Protein AF-A0A8J2YH14-F1 (afdb_monomer_lite)

Radius of gyration: 16.69 Å; chains: 1; bounding box: 34×24×41 Å

Foldseek 3Di:
DDFDPVDDDVVAWGDDDPVDGIGRDDADVVVVGDDDPDDDPDDDVQQVVLVVPDPDPVCSVVPRHDPDD

pLDDT: mean 92.04, std 4.58, range [75.69, 97.81]

Sequence (69 aa):
MRLDARGNKKGVNAQFSLSGEQRAFSVNKALGEKDYPMIYVAPHPKTVAVLQEQTDTLVMYKRHLPTCL

Structure (mmCIF, N/CA/C/O backbone):
data_AF-A0A8J2YH14-F1
#
_entry.id   AF-A0A8J2YH14-F1
#
loop_
_atom_site.group_PDB
_atom_site.id
_atom_site.type_symbol
_atom_site.label_atom_id
_atom_site.label_alt_id
_atom_site.label_comp_id
_atom_site.label_asym_id
_atom_site.label_entity_id
_atom_site.label_seq_id
_atom_site.pdbx_PDB_ins_code
_atom_site.Cartn_x
_atom_site.Cartn_y
_atom_site.Cartn_z
_atom_site.occupancy
_atom_site.B_iso_or_equiv
_atom_site.auth_seq_id
_atom_site.auth_comp_id
_atom_site.auth_asym_id
_atom_site.auth_atom_id
_atom_site.pdbx_PDB_model_num
ATOM 1 N N . MET A 1 1 ? -6.347 -10.839 14.197 1.00 75.69 1 MET A N 1
ATOM 2 C CA . MET A 1 1 ? -6.486 -9.401 14.517 1.00 75.69 1 MET A CA 1
ATOM 3 C C . MET A 1 1 ? -5.602 -8.616 13.560 1.00 75.69 1 MET A C 1
ATOM 5 O O . MET A 1 1 ? -4.439 -8.976 13.428 1.00 75.69 1 MET A O 1
ATOM 9 N N . ARG A 1 2 ? -6.155 -7.635 12.836 1.00 83.56 2 ARG A N 1
ATOM 10 C CA . ARG A 1 2 ? -5.411 -6.751 11.918 1.00 83.56 2 ARG A CA 1
ATOM 11 C C . ARG A 1 2 ? -5.127 -5.432 12.629 1.00 83.56 2 ARG A C 1
ATOM 13 O O . ARG A 1 2 ? -5.963 -4.978 13.408 1.00 83.56 2 ARG A O 1
ATOM 20 N N . LEU A 1 3 ? -3.963 -4.848 12.366 1.00 86.44 3 LEU A N 1
ATOM 21 C CA . LEU A 1 3 ? -3.561 -3.561 12.924 1.00 86.44 3 LEU A CA 1
ATOM 22 C C . LEU A 1 3 ? -3.335 -2.557 11.796 1.00 86.44 3 LEU A C 1
ATOM 24 O O . LEU A 1 3 ? -2.792 -2.911 10.748 1.00 86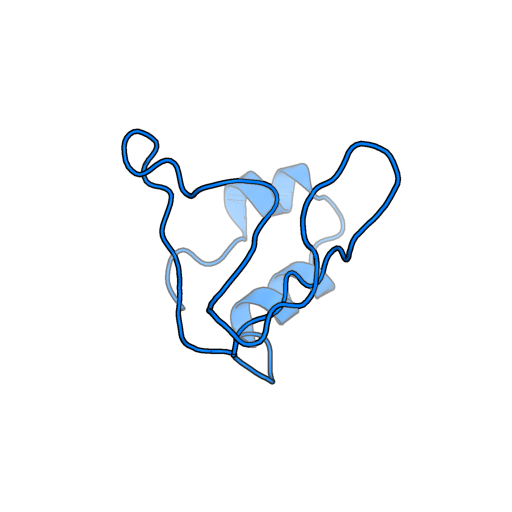.44 3 LEU A O 1
ATOM 28 N N . ASP A 1 4 ? -3.715 -1.303 12.019 1.00 86.88 4 ASP A N 1
ATOM 29 C CA . ASP A 1 4 ? -3.362 -0.221 11.108 1.00 86.88 4 ASP A CA 1
ATOM 30 C C . ASP A 1 4 ? -1.858 0.067 11.221 1.00 86.88 4 ASP A C 1
ATOM 32 O O . ASP A 1 4 ? -1.382 0.549 12.250 1.00 86.88 4 ASP A O 1
ATOM 36 N N . ALA A 1 5 ? -1.100 -0.222 10.161 1.00 85.25 5 ALA A N 1
ATOM 37 C CA . ALA A 1 5 ? 0.353 -0.044 10.143 1.00 85.25 5 ALA A CA 1
ATOM 38 C C . ALA A 1 5 ? 0.795 1.420 10.335 1.00 85.25 5 ALA A C 1
ATOM 40 O O . ALA A 1 5 ? 1.945 1.672 10.683 1.00 85.25 5 ALA A O 1
ATOM 41 N N . ARG A 1 6 ? -0.105 2.394 10.132 1.00 86.62 6 ARG A N 1
ATOM 42 C CA . ARG A 1 6 ? 0.176 3.821 10.368 1.00 86.62 6 ARG A CA 1
ATOM 43 C C . ARG A 1 6 ? 0.181 4.180 11.858 1.00 86.62 6 ARG A C 1
ATOM 45 O O . ARG A 1 6 ? 0.675 5.249 12.214 1.00 86.62 6 ARG A O 1
ATOM 52 N N . GLY A 1 7 ? -0.365 3.308 12.707 1.00 88.44 7 GLY A N 1
ATOM 53 C CA . GLY A 1 7 ? -0.439 3.486 14.152 1.00 88.44 7 GLY A CA 1
ATOM 54 C C . GLY A 1 7 ? -1.475 4.514 14.615 1.00 88.44 7 GLY A C 1
ATOM 55 O O . GLY A 1 7 ? -2.185 5.146 13.829 1.00 88.44 7 GLY A O 1
ATOM 56 N N . ASN A 1 8 ? -1.552 4.678 15.936 1.00 92.00 8 ASN A N 1
ATOM 57 C CA . ASN A 1 8 ? -2.458 5.609 16.601 1.00 92.00 8 ASN A CA 1
ATOM 58 C C . ASN A 1 8 ? -1.697 6.864 17.062 1.00 92.00 8 ASN A C 1
ATOM 60 O O . ASN A 1 8 ? -0.663 6.753 17.718 1.00 92.00 8 ASN A O 1
ATOM 64 N N . LYS A 1 9 ? -2.205 8.059 16.744 1.00 90.88 9 LYS A N 1
ATOM 65 C CA . LYS A 1 9 ? -1.619 9.354 17.145 1.00 90.88 9 LYS A CA 1
ATOM 66 C C . LYS A 1 9 ? -2.715 10.383 17.416 1.00 90.88 9 LYS A C 1
ATOM 68 O O . LYS A 1 9 ? -3.869 10.149 17.079 1.00 90.88 9 LYS A O 1
ATOM 73 N N . LYS A 1 10 ? -2.375 11.543 17.992 1.00 94.19 10 LYS A N 1
ATOM 74 C CA . LYS A 1 10 ? -3.355 12.618 18.246 1.00 94.19 10 LYS A CA 1
ATOM 75 C C . LYS A 1 10 ? -4.135 12.955 16.963 1.00 94.19 10 LYS A C 1
ATOM 77 O O . LYS A 1 10 ? -3.528 13.254 15.938 1.00 94.19 10 LYS A O 1
ATOM 82 N N . GLY A 1 11 ? -5.467 12.896 17.034 1.00 91.38 11 GLY A N 1
ATOM 83 C CA . GLY A 1 11 ? -6.368 13.129 15.894 1.00 91.38 11 GLY A CA 1
ATOM 84 C C . GLY A 1 11 ? -6.607 11.915 14.983 1.00 91.38 11 GLY A C 1
ATOM 85 O O . GLY A 1 11 ? -7.341 12.028 14.010 1.00 91.38 11 GLY A O 1
ATOM 86 N N . VAL A 1 12 ? -6.018 10.759 15.289 1.00 92.56 12 VAL A N 1
ATOM 87 C CA . VAL A 1 12 ? -6.213 9.486 14.582 1.00 92.56 12 VAL A CA 1
ATOM 88 C C . VAL A 1 12 ? -6.780 8.482 15.581 1.00 92.56 12 VAL A C 1
ATOM 90 O O . VAL A 1 12 ? -6.318 8.432 16.716 1.00 92.56 12 VAL A O 1
ATOM 93 N N . ASN A 1 13 ? -7.783 7.702 15.174 1.00 92.00 13 ASN A N 1
ATOM 94 C CA . ASN A 1 13 ? -8.394 6.675 16.017 1.00 92.00 13 ASN A CA 1
ATOM 95 C C . ASN A 1 13 ? -8.191 5.275 15.419 1.00 92.00 13 ASN A C 1
ATOM 97 O O . ASN A 1 13 ? -9.100 4.700 14.828 1.00 92.00 13 ASN A O 1
ATOM 10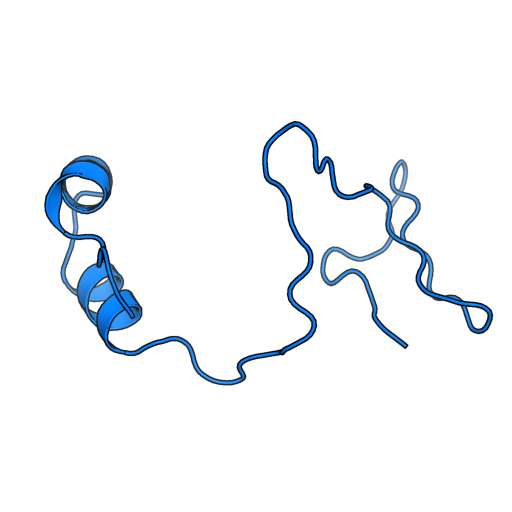1 N N . ALA A 1 14 ? -6.979 4.748 15.550 1.00 93.69 14 ALA A N 1
ATOM 102 C CA . ALA A 1 14 ? -6.567 3.434 15.054 1.00 93.69 14 ALA A CA 1
ATOM 103 C C . ALA A 1 14 ? -5.981 2.579 16.192 1.00 93.69 14 ALA A C 1
ATOM 105 O O . ALA A 1 14 ? -4.870 2.058 16.104 1.00 93.69 14 ALA A O 1
ATOM 106 N N . GLN A 1 15 ? -6.686 2.540 17.324 1.00 90.81 15 GLN A N 1
ATOM 107 C CA . GLN A 1 15 ? -6.245 1.843 18.531 1.00 90.81 15 GLN A CA 1
ATOM 108 C C . GLN A 1 15 ? -6.218 0.325 18.326 1.00 90.81 15 GLN A C 1
ATOM 110 O O . GLN A 1 15 ? -6.996 -0.236 17.559 1.00 90.81 15 GLN A O 1
ATOM 115 N N . PHE A 1 16 ? -5.332 -0.349 19.053 1.00 89.94 16 PHE A N 1
ATOM 116 C CA . PHE A 1 16 ? -5.393 -1.798 19.185 1.00 89.94 16 PHE A CA 1
ATOM 117 C C . PHE A 1 16 ? -6.677 -2.195 19.927 1.00 89.94 16 PHE A C 1
ATOM 119 O O . PHE A 1 16 ? -6.980 -1.616 20.970 1.00 89.94 16 PHE A O 1
ATOM 126 N N . SER A 1 17 ? -7.402 -3.197 19.426 1.00 89.44 17 SER A N 1
ATOM 127 C CA . SER A 1 17 ? -8.615 -3.705 20.067 1.00 89.44 17 SER A CA 1
ATOM 128 C C . SER A 1 17 ? -8.692 -5.227 20.001 1.00 89.44 17 SER A C 1
ATOM 130 O O . SER A 1 17 ? -8.444 -5.836 18.962 1.00 89.44 17 SER A O 1
ATOM 132 N N . LEU A 1 18 ? -9.084 -5.837 21.121 1.00 91.12 18 LEU A N 1
ATOM 133 C CA . LEU A 1 18 ? -9.339 -7.275 21.220 1.00 91.12 18 LEU A CA 1
ATOM 134 C C . LEU A 1 18 ? -10.721 -7.670 20.679 1.00 91.12 18 LEU A C 1
ATOM 136 O O . LEU A 1 18 ? -10.931 -8.835 20.354 1.00 91.12 18 LEU A O 1
ATOM 140 N N . SER A 1 19 ? -11.661 -6.724 20.577 1.00 90.94 19 SER A N 1
ATOM 141 C CA . SER A 1 19 ? -13.030 -6.987 20.112 1.00 90.94 19 SER A CA 1
ATOM 142 C C . SER A 1 19 ? -13.180 -6.941 18.589 1.00 90.94 19 SER A C 1
ATOM 144 O O . SER A 1 19 ? -14.212 -7.356 18.066 1.00 90.94 19 SER A O 1
ATOM 146 N N . GLY A 1 20 ? -12.168 -6.464 17.860 1.00 86.88 20 GLY A N 1
ATOM 147 C CA . GLY A 1 20 ? -12.207 -6.375 16.404 1.00 86.88 20 GLY A CA 1
ATOM 148 C C . GLY A 1 20 ? -11.160 -5.426 15.831 1.00 86.88 20 GLY A C 1
ATOM 149 O O . GLY A 1 20 ? -10.342 -4.856 16.545 1.00 86.88 20 GLY A O 1
ATOM 150 N N . GLU A 1 21 ? -11.183 -5.262 14.511 1.00 88.06 21 GLU A N 1
ATOM 151 C CA . GLU A 1 21 ? -10.336 -4.291 13.818 1.00 88.06 21 GLU A CA 1
ATOM 152 C C . GLU A 1 21 ? -10.835 -2.859 14.074 1.00 88.06 21 GLU A C 1
ATOM 154 O O . GLU A 1 21 ? -12.019 -2.569 13.910 1.00 88.06 21 GLU A O 1
ATOM 159 N N . GLN A 1 22 ? -9.922 -1.953 14.433 1.00 88.94 22 GLN A N 1
ATOM 160 C CA . GLN A 1 22 ? -10.210 -0.531 14.609 1.00 88.94 22 GLN A CA 1
ATOM 161 C C . GLN A 1 22 ? -9.244 0.300 13.760 1.00 88.94 22 GLN A C 1
ATOM 163 O O . GLN A 1 22 ? -8.070 0.472 14.086 1.00 88.94 22 GLN A O 1
ATOM 168 N N . ARG A 1 23 ? -9.755 0.809 12.636 1.00 88.88 23 ARG A N 1
ATOM 169 C CA . ARG A 1 23 ? -9.023 1.653 11.684 1.00 88.88 23 ARG A CA 1
ATOM 170 C C . ARG A 1 23 ? -9.538 3.080 11.758 1.00 88.88 23 ARG A C 1
ATOM 172 O O . ARG A 1 23 ? -10.739 3.300 11.875 1.00 88.88 23 ARG A O 1
ATOM 179 N N . ALA A 1 24 ? -8.640 4.045 11.586 1.00 91.25 24 ALA A N 1
ATOM 180 C CA . ALA A 1 24 ? -9.021 5.456 11.582 1.00 91.25 24 ALA A CA 1
ATOM 181 C C . ALA A 1 24 ? -9.836 5.870 10.346 1.00 91.25 24 ALA A C 1
ATOM 183 O O . ALA A 1 24 ? -10.517 6.890 10.378 1.00 91.25 24 ALA A O 1
ATOM 184 N N . PHE A 1 25 ? -9.759 5.093 9.262 1.00 88.44 25 PHE A N 1
ATOM 185 C CA . PHE A 1 25 ? -10.427 5.384 7.998 1.00 88.44 25 PHE A CA 1
ATOM 186 C C . PHE A 1 25 ? -11.049 4.107 7.444 1.00 88.44 25 PHE A C 1
ATOM 188 O O . PHE A 1 25 ? -10.376 3.072 7.363 1.00 88.44 25 PHE A O 1
ATOM 195 N N . SER A 1 26 ? -12.326 4.189 7.082 1.00 89.06 26 SER A N 1
ATOM 196 C CA . SER A 1 26 ? -13.060 3.111 6.432 1.00 89.06 26 SER A CA 1
ATOM 197 C C . SER A 1 26 ? -12.777 3.078 4.931 1.00 89.06 26 SER A C 1
ATOM 199 O O . SER A 1 26 ? -12.435 4.087 4.322 1.00 89.06 26 SER A O 1
ATOM 201 N N . VAL A 1 27 ? -12.937 1.895 4.341 1.00 90.75 27 VAL A N 1
ATOM 202 C CA . VAL A 1 27 ? -12.831 1.682 2.894 1.00 90.75 27 VAL A CA 1
ATOM 203 C C . VAL A 1 27 ? -14.033 2.309 2.192 1.00 90.75 27 VAL A C 1
ATOM 205 O O . VAL A 1 27 ? -15.177 1.931 2.462 1.00 90.75 27 VAL A O 1
ATOM 208 N N . ASN A 1 28 ? -13.787 3.208 1.242 1.00 95.00 28 ASN A N 1
ATOM 209 C CA . ASN A 1 28 ? -14.823 3.787 0.399 1.00 95.00 28 ASN A CA 1
ATOM 210 C C . ASN A 1 28 ? -15.049 2.965 -0.880 1.00 95.00 28 ASN A C 1
ATOM 212 O O . ASN A 1 28 ? -14.490 3.234 -1.946 1.00 95.00 28 ASN A O 1
ATOM 216 N N . LYS A 1 29 ? -15.942 1.975 -0.790 1.00 95.00 29 LYS A N 1
ATOM 217 C CA . LYS A 1 29 ? -16.281 1.089 -1.916 1.00 95.00 29 LYS A CA 1
ATOM 218 C C . LYS A 1 29 ? -16.852 1.828 -3.131 1.00 95.00 29 LYS A C 1
ATOM 220 O O . LYS A 1 29 ? -16.678 1.351 -4.248 1.00 95.00 29 LYS A O 1
ATOM 225 N N . ALA A 1 30 ? -17.502 2.980 -2.940 1.00 96.75 30 ALA A N 1
ATOM 226 C CA . ALA A 1 30 ? -18.055 3.765 -4.047 1.00 96.75 30 ALA A CA 1
ATOM 227 C C . ALA A 1 30 ? -16.959 4.368 -4.944 1.00 96.75 30 ALA A C 1
ATOM 229 O O . ALA A 1 30 ? -17.197 4.603 -6.124 1.00 96.75 30 ALA A O 1
ATOM 230 N N . LEU A 1 31 ? -15.749 4.562 -4.406 1.00 96.69 31 LEU A N 1
ATOM 231 C CA . LEU A 1 31 ? -14.562 4.986 -5.157 1.00 96.69 31 LEU A CA 1
ATOM 232 C C . LEU A 1 31 ? -13.708 3.800 -5.640 1.00 96.69 31 LEU A C 1
ATOM 234 O O . LEU A 1 31 ? -12.600 3.994 -6.133 1.00 96.69 31 LEU A O 1
ATOM 238 N N . GLY A 1 32 ? -14.198 2.565 -5.489 1.00 95.44 32 GLY A N 1
ATOM 239 C CA . GLY A 1 32 ? -13.466 1.353 -5.859 1.00 95.44 32 GLY A CA 1
ATOM 240 C C . GLY A 1 32 ? -12.400 0.920 -4.847 1.00 95.44 32 GLY A C 1
ATOM 241 O O . GLY A 1 32 ? -11.622 0.009 -5.141 1.00 95.44 32 GLY A O 1
ATOM 242 N N . GLU A 1 33 ? -12.355 1.527 -3.654 1.00 95.75 33 GLU A N 1
ATOM 243 C CA . GLU A 1 33 ? -11.461 1.060 -2.597 1.00 95.75 33 GLU A CA 1
ATOM 244 C C . GLU A 1 33 ? -11.868 -0.343 -2.122 1.00 95.75 33 GLU A C 1
ATOM 246 O O . GLU A 1 33 ? -13.052 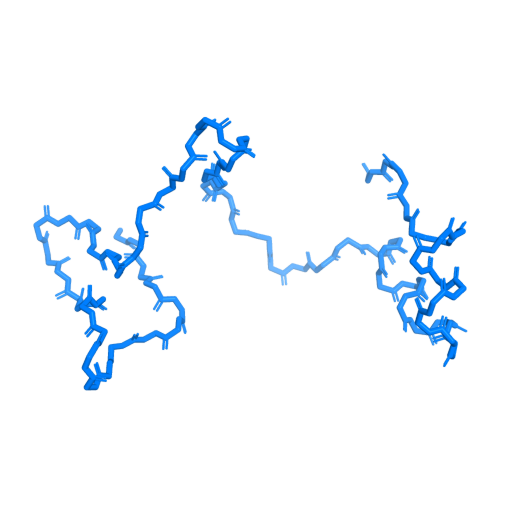-0.682 -2.016 1.00 95.75 33 GLU A O 1
ATOM 251 N N . LYS A 1 34 ? -10.868 -1.169 -1.808 1.00 92.75 34 LYS A N 1
ATOM 252 C CA . LYS A 1 34 ? -11.051 -2.549 -1.353 1.00 92.75 34 LYS A CA 1
ATOM 253 C C . LYS A 1 34 ? -9.986 -2.938 -0.345 1.00 92.75 34 LYS A C 1
ATOM 255 O O . LYS A 1 34 ? -8.837 -2.510 -0.439 1.00 92.75 34 LYS A O 1
ATOM 260 N N . ASP A 1 35 ? -10.375 -3.804 0.581 1.00 88.81 35 ASP A N 1
ATOM 261 C CA . ASP A 1 35 ? -9.435 -4.466 1.471 1.00 88.81 35 ASP A CA 1
ATOM 262 C C . ASP A 1 35 ? -8.879 -5.727 0.813 1.00 88.81 35 ASP A C 1
ATOM 264 O O . ASP A 1 35 ? -9.623 -6.556 0.287 1.00 88.81 35 ASP A O 1
ATOM 268 N N . TYR A 1 36 ? -7.563 -5.891 0.906 1.00 87.62 36 TYR A N 1
ATOM 269 C CA . TYR A 1 36 ? -6.882 -7.131 0.563 1.00 87.62 36 TYR A CA 1
ATOM 270 C C . TYR A 1 36 ? -6.481 -7.845 1.858 1.00 87.62 36 TYR A C 1
ATOM 272 O O . TYR A 1 36 ? -5.702 -7.288 2.636 1.00 87.62 36 TYR A O 1
ATOM 280 N N . PRO A 1 37 ? -7.009 -9.052 2.129 1.00 83.62 37 PRO A N 1
ATOM 281 C CA . PRO A 1 37 ? -6.704 -9.771 3.365 1.00 83.62 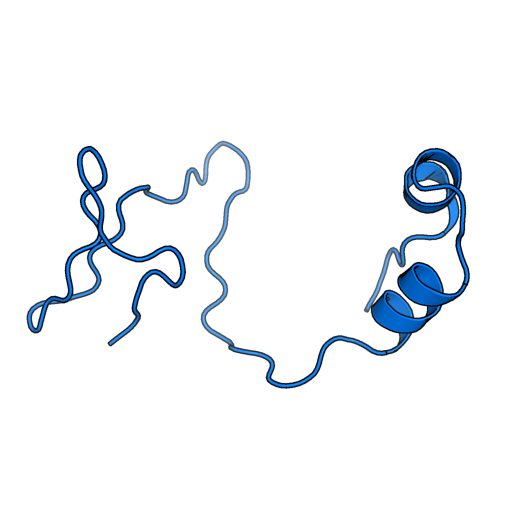37 PRO A CA 1
ATOM 282 C C . PRO A 1 37 ? -5.304 -10.397 3.348 1.00 83.62 37 PRO A C 1
ATOM 284 O O . PRO A 1 37 ? -4.757 -10.704 4.405 1.00 83.62 37 PRO A O 1
ATOM 287 N N . MET A 1 38 ? -4.727 -10.593 2.158 1.00 88.56 38 MET A N 1
ATOM 288 C CA . MET A 1 38 ? -3.432 -11.240 1.998 1.00 88.56 38 MET A CA 1
ATOM 289 C C . MET A 1 38 ? -2.286 -10.255 2.227 1.00 88.56 38 MET A C 1
ATOM 291 O O . MET A 1 38 ? -2.239 -9.193 1.607 1.00 88.56 38 MET A O 1
ATOM 295 N N . ILE A 1 39 ? -1.341 -10.640 3.082 1.00 86.06 39 ILE A N 1
ATOM 296 C CA . ILE A 1 39 ? -0.086 -9.918 3.292 1.00 86.06 39 ILE A CA 1
ATOM 297 C C . ILE A 1 39 ? 0.994 -10.606 2.456 1.00 86.06 39 ILE A C 1
ATOM 299 O O . ILE A 1 39 ? 1.300 -11.776 2.681 1.00 86.06 39 ILE A O 1
ATOM 303 N N . TYR A 1 40 ? 1.575 -9.876 1.504 1.00 88.56 40 TYR A N 1
ATOM 304 C CA . TYR A 1 40 ? 2.717 -10.342 0.720 1.00 88.56 40 TYR A CA 1
ATOM 305 C C . TYR A 1 40 ? 4.011 -9.900 1.399 1.00 88.56 40 TYR A C 1
ATOM 307 O O . TYR A 1 40 ? 4.254 -8.707 1.558 1.00 88.56 40 TYR A O 1
ATOM 315 N N . VAL A 1 41 ? 4.834 -10.867 1.808 1.00 92.69 41 VAL A N 1
ATOM 316 C CA . VAL A 1 41 ? 6.116 -10.597 2.486 1.00 92.69 41 VAL A CA 1
ATOM 317 C C . VAL A 1 41 ? 7.159 -10.058 1.506 1.00 92.69 41 VAL A C 1
ATOM 319 O O . VAL A 1 41 ? 7.991 -9.236 1.876 1.00 92.69 41 VAL A O 1
ATOM 322 N N . ALA A 1 42 ? 7.092 -10.496 0.248 1.00 94.75 42 ALA A N 1
ATOM 323 C CA . ALA A 1 42 ? 7.952 -10.019 -0.822 1.00 94.75 42 ALA A CA 1
ATOM 324 C C . ALA A 1 42 ? 7.141 -9.182 -1.826 1.00 94.75 42 ALA A C 1
ATOM 326 O O . ALA A 1 42 ? 6.033 -9.583 -2.200 1.00 94.75 42 ALA A O 1
ATOM 327 N N . PRO A 1 43 ? 7.673 -8.040 -2.289 1.00 92.88 43 PRO A N 1
ATOM 328 C CA . PRO A 1 43 ? 7.071 -7.287 -3.380 1.00 92.88 43 PRO A CA 1
ATOM 329 C C . PRO A 1 43 ? 7.174 -8.059 -4.702 1.00 92.88 43 PRO A C 1
ATOM 331 O O . PRO A 1 43 ? 8.051 -8.902 -4.889 1.00 92.88 43 PRO A O 1
ATOM 334 N N . HIS A 1 44 ? 6.295 -7.743 -5.654 1.00 94.62 44 HIS A N 1
ATOM 335 C CA . HIS A 1 44 ? 6.332 -8.380 -6.967 1.00 94.62 44 HIS A CA 1
ATOM 336 C C . HIS A 1 44 ? 7.583 -7.943 -7.758 1.00 94.62 44 HIS A C 1
ATOM 338 O O . HIS A 1 44 ? 7.788 -6.737 -7.934 1.00 94.62 44 HIS A O 1
ATOM 344 N N . PRO A 1 45 ? 8.398 -8.873 -8.294 1.00 95.81 45 PRO A N 1
ATOM 345 C CA . PRO A 1 45 ? 9.705 -8.548 -8.868 1.00 95.81 45 PRO A CA 1
ATOM 346 C C . PRO A 1 45 ? 9.623 -7.601 -10.070 1.00 95.81 45 PRO A C 1
ATOM 348 O O . PRO A 1 45 ? 10.447 -6.700 -10.181 1.00 95.81 45 PRO A O 1
ATOM 351 N N . LYS A 1 46 ? 8.593 -7.725 -10.925 1.00 96.25 46 LYS A N 1
ATOM 352 C CA . LYS A 1 46 ? 8.396 -6.801 -12.062 1.00 96.25 46 LYS A CA 1
ATOM 353 C C . LYS A 1 46 ? 8.206 -5.351 -11.607 1.00 96.25 46 LYS A C 1
ATOM 355 O O . LYS A 1 46 ? 8.712 -4.437 -12.242 1.00 96.25 46 LYS A O 1
ATOM 360 N N . THR A 1 47 ? 7.480 -5.141 -10.508 1.00 95.50 47 THR A N 1
ATOM 361 C CA . THR A 1 47 ? 7.250 -3.798 -9.961 1.00 95.50 47 THR A CA 1
ATOM 362 C C . THR A 1 47 ? 8.543 -3.235 -9.387 1.00 95.50 47 THR A C 1
ATOM 364 O O . THR A 1 47 ? 8.862 -2.077 -9.628 1.00 95.50 47 THR A O 1
ATOM 367 N N . VAL A 1 48 ? 9.306 -4.060 -8.662 1.00 96.38 48 VAL A N 1
ATOM 368 C CA . VAL A 1 48 ? 10.593 -3.651 -8.082 1.00 96.38 48 VAL A CA 1
ATOM 369 C C . VAL A 1 48 ? 11.599 -3.275 -9.166 1.00 96.38 48 VAL A C 1
ATOM 371 O O . VAL A 1 48 ? 12.215 -2.223 -9.049 1.00 96.38 48 VAL A O 1
ATOM 374 N N . ALA A 1 49 ? 11.720 -4.075 -10.228 1.00 97.12 49 ALA A N 1
ATOM 375 C CA . ALA A 1 49 ? 12.635 -3.797 -11.335 1.00 97.12 49 ALA A CA 1
ATOM 376 C C . ALA A 1 49 ? 12.362 -2.422 -11.967 1.00 97.12 49 ALA A C 1
ATOM 378 O O . ALA A 1 49 ? 13.262 -1.593 -12.059 1.00 97.12 49 ALA A O 1
ATOM 379 N N . VAL A 1 50 ? 11.096 -2.121 -12.283 1.00 97.19 50 VAL A N 1
ATOM 380 C CA . VAL A 1 50 ? 10.703 -0.811 -12.832 1.00 97.19 50 VAL A CA 1
ATOM 381 C C . VAL A 1 50 ? 11.063 0.331 -11.878 1.00 97.19 50 VAL A C 1
ATOM 383 O O . VAL A 1 50 ? 11.600 1.344 -12.312 1.00 97.19 50 VAL A O 1
ATOM 386 N N . LEU A 1 51 ? 10.800 0.173 -10.577 1.00 95.88 51 LEU A N 1
ATOM 387 C CA . LEU A 1 51 ? 11.125 1.200 -9.581 1.00 95.88 51 LEU A CA 1
ATOM 388 C C . LEU A 1 51 ? 12.637 1.424 -9.420 1.00 95.88 51 LEU A C 1
ATOM 390 O O . LEU A 1 51 ? 13.042 2.517 -9.037 1.00 95.88 51 LEU A O 1
ATOM 394 N N . GLN A 1 52 ? 13.462 0.407 -9.678 1.00 96.88 52 GLN A N 1
ATOM 395 C CA . GLN A 1 52 ? 14.922 0.502 -9.599 1.00 96.88 52 GLN A CA 1
ATOM 396 C C . GLN A 1 52 ? 15.547 1.085 -10.873 1.00 96.88 52 GLN A C 1
ATOM 398 O O . GLN A 1 52 ? 16.540 1.803 -10.790 1.00 96.88 52 GLN A O 1
ATOM 403 N N . GLU A 1 53 ? 14.988 0.772 -12.042 1.00 97.25 53 GLU A N 1
ATOM 404 C CA . GLU A 1 53 ? 15.533 1.177 -13.343 1.00 97.25 53 GLU A CA 1
ATOM 405 C C . GLU A 1 53 ? 15.160 2.610 -13.739 1.00 97.25 53 GLU A C 1
ATOM 407 O O . GLU A 1 53 ? 15.900 3.263 -14.476 1.00 97.25 53 GLU A O 1
ATOM 412 N N . GLN A 1 54 ? 14.001 3.104 -13.297 1.00 97.81 54 GLN A N 1
ATOM 413 C CA . GLN A 1 54 ? 13.487 4.400 -13.731 1.00 97.81 54 GLN A CA 1
ATOM 414 C C . GLN A 1 54 ? 13.952 5.534 -12.813 1.00 97.81 54 GLN A C 1
ATOM 416 O O . GLN A 1 54 ? 13.740 5.509 -11.604 1.00 97.81 54 GLN A O 1
ATOM 421 N N . THR A 1 55 ? 14.531 6.579 -13.405 1.00 96.69 55 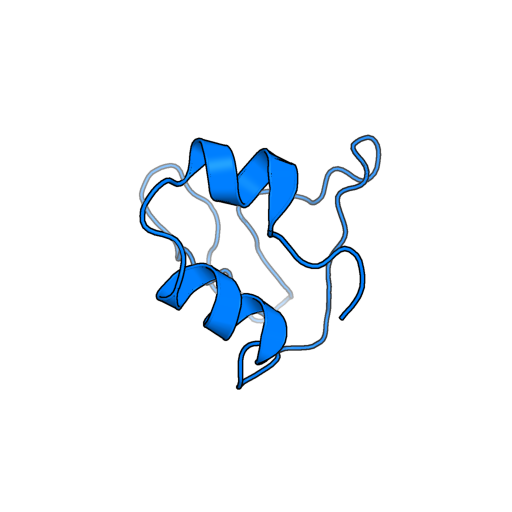THR A N 1
ATOM 422 C CA . THR A 1 55 ? 15.007 7.775 -12.688 1.00 96.69 55 THR A CA 1
ATOM 423 C C . THR A 1 55 ? 14.036 8.955 -12.760 1.00 96.69 55 THR A C 1
ATOM 425 O O . THR A 1 55 ? 14.133 9.877 -11.952 1.00 96.69 55 THR A O 1
ATOM 428 N N . ASP A 1 56 ? 13.081 8.921 -13.694 1.00 97.38 56 ASP A N 1
ATOM 429 C CA . ASP A 1 56 ? 12.012 9.911 -13.835 1.00 97.38 56 ASP A CA 1
ATOM 430 C C . ASP A 1 56 ? 10.654 9.287 -13.489 1.00 97.38 56 ASP A C 1
ATOM 432 O O . ASP A 1 56 ? 10.108 8.444 -14.211 1.00 97.38 56 ASP A O 1
ATOM 436 N N . THR A 1 57 ? 10.075 9.756 -12.386 1.00 95.50 57 THR A N 1
ATOM 437 C CA . THR A 1 57 ? 8.796 9.275 -11.859 1.00 95.50 57 THR A CA 1
ATOM 438 C C . THR A 1 57 ? 7.621 9.525 -12.808 1.00 95.50 57 THR A C 1
ATOM 440 O O . THR A 1 57 ? 6.711 8.697 -12.887 1.00 95.50 57 THR A O 1
ATOM 443 N N . LEU A 1 58 ? 7.605 10.647 -13.537 1.00 96.88 58 LEU A N 1
ATOM 444 C CA . LEU A 1 58 ? 6.510 10.980 -14.453 1.00 96.88 58 LEU A CA 1
ATOM 445 C C . LEU A 1 58 ? 6.540 10.088 -15.692 1.00 96.88 58 LEU A C 1
ATOM 447 O O . LEU A 1 58 ? 5.481 9.679 -16.175 1.00 96.88 58 LEU A O 1
ATOM 451 N N . VAL A 1 59 ? 7.733 9.778 -16.201 1.00 97.00 59 VAL A N 1
ATOM 452 C CA . VAL A 1 59 ? 7.906 8.839 -17.317 1.00 97.00 59 VAL A CA 1
ATOM 453 C C . VAL A 1 59 ? 7.546 7.424 -16.875 1.00 97.00 59 VAL A C 1
ATOM 455 O O . VAL A 1 59 ? 6.725 6.776 -17.529 1.00 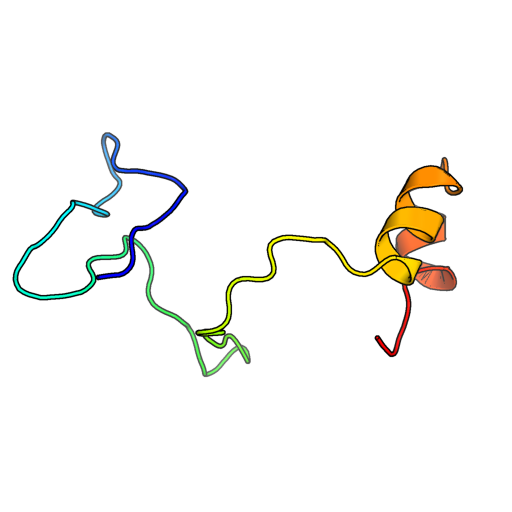97.00 59 VAL A O 1
ATOM 458 N N . MET A 1 60 ? 8.065 6.982 -15.725 1.00 97.06 60 MET A N 1
ATOM 459 C CA . MET A 1 60 ? 7.745 5.686 -15.128 1.00 97.06 60 MET A CA 1
ATOM 460 C C . MET A 1 60 ? 6.235 5.470 -15.003 1.00 97.06 60 MET A C 1
ATOM 462 O O . MET A 1 60 ? 5.704 4.487 -15.521 1.00 97.06 60 MET A O 1
ATOM 466 N N . TYR A 1 61 ? 5.542 6.408 -14.352 1.00 94.81 61 TYR A N 1
ATOM 467 C CA . TYR A 1 61 ? 4.104 6.328 -14.102 1.00 94.81 61 TYR A CA 1
ATOM 468 C C . TYR A 1 61 ? 3.291 6.225 -15.396 1.00 94.81 61 TYR A C 1
ATOM 470 O O . TYR A 1 61 ? 2.331 5.464 -15.469 1.00 94.81 61 TYR A O 1
ATOM 478 N N . LYS A 1 62 ? 3.681 6.975 -16.433 1.00 96.31 62 LYS A N 1
ATOM 479 C CA . LYS A 1 62 ? 2.938 7.019 -17.696 1.00 96.31 62 LYS A CA 1
ATOM 480 C C . LYS A 1 62 ? 3.195 5.815 -18.601 1.00 96.31 62 LYS A C 1
ATOM 482 O O . LYS A 1 62 ? 2.369 5.561 -19.474 1.00 96.31 62 LYS A O 1
ATOM 487 N N . ARG A 1 63 ? 4.350 5.148 -18.482 1.00 96.25 63 ARG A N 1
ATOM 488 C CA . ARG A 1 63 ? 4.834 4.229 -19.530 1.00 96.25 63 ARG A CA 1
ATOM 489 C C . ARG A 1 63 ? 5.382 2.892 -19.048 1.00 96.25 63 ARG A C 1
ATOM 491 O O . ARG A 1 63 ? 5.343 1.945 -19.825 1.00 96.25 63 ARG A O 1
ATOM 498 N N . HIS A 1 64 ? 5.913 2.807 -17.831 1.00 96.69 64 HIS A N 1
ATOM 499 C CA . HIS A 1 64 ? 6.736 1.662 -17.424 1.00 96.69 64 HIS A CA 1
ATOM 500 C C . HIS A 1 64 ? 6.126 0.817 -16.304 1.00 96.69 64 HIS A C 1
ATOM 502 O O . HIS A 1 64 ? 6.564 -0.313 -16.110 1.00 96.69 64 HIS A O 1
ATOM 508 N N . LEU A 1 65 ? 5.111 1.311 -15.584 1.00 96.00 65 LEU A N 1
ATOM 509 C CA . LEU A 1 65 ? 4.446 0.505 -14.557 1.00 96.00 65 LEU A CA 1
ATOM 510 C C . LEU A 1 65 ? 3.758 -0.736 -15.170 1.00 96.00 65 LEU A C 1
ATOM 512 O O . LEU A 1 65 ? 3.060 -0.603 -16.179 1.00 96.00 65 LEU A O 1
ATOM 516 N N . PRO A 1 66 ? 3.904 -1.932 -14.565 1.00 95.00 66 PRO A N 1
ATOM 517 C CA . PRO A 1 66 ? 3.261 -3.146 -15.062 1.00 95.00 66 PRO A CA 1
ATOM 518 C C . PRO A 1 66 ? 1.732 -3.039 -15.042 1.00 95.00 66 PRO A C 1
ATOM 520 O O . PRO A 1 66 ? 1.142 -2.655 -14.033 1.00 95.00 66 PRO A O 1
ATOM 523 N N . THR A 1 67 ? 1.080 -3.444 -16.132 1.00 92.25 67 THR A N 1
ATOM 524 C CA . THR A 1 67 ? -0.391 -3.512 -16.227 1.00 92.25 67 THR A CA 1
ATOM 525 C C . THR A 1 67 ? -0.956 -4.859 -15.768 1.00 92.25 67 THR A C 1
ATOM 527 O O . THR A 1 67 ? -2.157 -4.980 -15.532 1.00 92.25 67 THR A O 1
ATOM 530 N N . CYS A 1 68 ? -0.093 -5.864 -15.600 1.00 86.50 68 CYS A N 1
ATOM 531 C CA . CYS A 1 68 ? -0.399 -7.165 -15.020 1.00 86.50 68 CYS A CA 1
ATOM 532 C C . CYS A 1 68 ? 0.771 -7.642 -14.146 1.00 86.50 68 CYS A C 1
ATOM 534 O O . CYS A 1 68 ? 1.942 -7.389 -14.457 1.00 86.50 68 CYS A O 1
ATOM 536 N N . LEU A 1 69 ? 0.447 -8.310 -13.037 1.00 81.00 69 LEU A N 1
ATOM 537 C CA . LEU A 1 69 ? 1.419 -8.904 -12.120 1.00 81.00 69 LEU A CA 1
ATOM 538 C C . LEU A 1 69 ? 1.519 -10.397 -12.414 1.00 81.00 69 LEU A C 1
ATOM 540 O O . LEU A 1 69 ? 0.468 -11.067 -12.314 1.00 81.00 69 LEU A O 1
#

Secondary structure (DSSP, 8-state):
----TT---TT------SSS---SS---GGGT-----PPPSS--HHHHHHHHH-S-HHHHHHHTS-S--

Organism: NCBI:txid1707096